Protein AF-A0AAW3JYW1-F1 (afdb_monomer_lite)

Structure (mmCIF, N/CA/C/O backbone):
data_AF-A0AAW3JYW1-F1
#
_entry.id  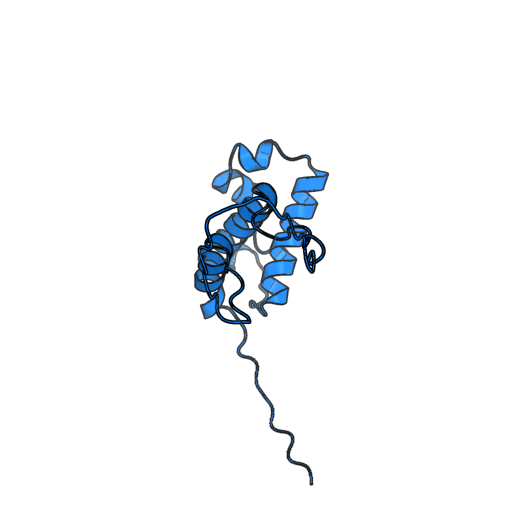 AF-A0AAW3JYW1-F1
#
loop_
_atom_site.group_PDB
_atom_site.id
_atom_site.type_symbol
_atom_site.label_atom_id
_atom_site.label_alt_id
_atom_site.label_comp_id
_atom_site.label_asym_id
_atom_site.label_entity_id
_atom_site.label_seq_id
_atom_site.pdbx_PDB_ins_code
_atom_site.Cartn_x
_atom_site.Cartn_y
_atom_site.Cartn_z
_atom_site.occupancy
_atom_site.B_iso_or_equiv
_atom_site.auth_seq_id
_atom_site.auth_comp_id
_atom_site.auth_asym_id
_atom_site.auth_atom_id
_atom_site.pdbx_PDB_model_num
ATOM 1 N N . MET A 1 1 ? -15.881 3.764 -4.118 1.00 63.44 1 MET A N 1
ATOM 2 C CA . MET A 1 1 ? -15.677 2.458 -3.465 1.00 63.44 1 MET A CA 1
ATOM 3 C C . MET A 1 1 ? -14.193 2.326 -3.183 1.00 63.44 1 MET A C 1
ATOM 5 O O . MET A 1 1 ? -13.416 2.379 -4.128 1.00 63.44 1 MET A O 1
ATOM 9 N N . SER A 1 2 ? -13.817 2.280 -1.907 1.00 77.00 2 SER A N 1
ATOM 10 C CA . SER A 1 2 ? -12.428 2.118 -1.452 1.00 77.00 2 SER A CA 1
ATOM 11 C C . SER A 1 2 ? -12.159 0.644 -1.150 1.00 77.00 2 SER A C 1
ATOM 13 O O . SER A 1 2 ? -13.094 -0.082 -0.840 1.00 77.00 2 SER A O 1
ATOM 15 N N . PHE A 1 3 ? -10.902 0.202 -1.233 1.00 84.31 3 PHE A N 1
ATOM 16 C CA . PHE A 1 3 ? -10.516 -1.178 -0.891 1.00 84.31 3 PHE A CA 1
ATOM 17 C C . PHE A 1 3 ? -10.330 -1.402 0.616 1.00 84.31 3 PHE A C 1
ATOM 19 O O . PHE A 1 3 ? -10.332 -2.540 1.067 1.00 84.31 3 PHE A O 1
ATOM 26 N N . VAL A 1 4 ? -10.154 -0.318 1.373 1.00 89.94 4 VAL A N 1
ATOM 27 C CA . VAL A 1 4 ? -9.939 -0.305 2.823 1.00 89.94 4 VAL A CA 1
ATOM 28 C C . VAL A 1 4 ? -10.698 0.862 3.446 1.00 89.94 4 VAL A C 1
ATOM 30 O O . VAL A 1 4 ? -10.947 1.876 2.780 1.00 89.94 4 VAL A O 1
ATOM 33 N N . THR A 1 5 ? -11.052 0.720 4.718 1.00 90.69 5 THR A N 1
ATOM 34 C CA . THR A 1 5 ? -11.636 1.779 5.551 1.00 90.69 5 THR A CA 1
ATOM 35 C C . THR A 1 5 ? -10.566 2.552 6.322 1.00 90.69 5 THR A C 1
ATOM 37 O O . THR A 1 5 ? -9.460 2.062 6.540 1.00 90.69 5 THR A O 1
ATOM 40 N N . GLU A 1 6 ? -10.892 3.764 6.781 1.00 90.31 6 GLU A N 1
ATOM 41 C CA . GLU A 1 6 ? -9.977 4.563 7.613 1.00 90.31 6 GLU A CA 1
ATOM 42 C C . GLU A 1 6 ? -9.585 3.850 8.908 1.00 90.31 6 GLU A C 1
ATOM 44 O O . GLU A 1 6 ? -8.423 3.904 9.301 1.00 90.31 6 GLU A O 1
ATOM 49 N N . SER A 1 7 ? -10.531 3.142 9.532 1.00 89.94 7 SER A N 1
ATOM 50 C CA . SER A 1 7 ? -10.278 2.406 10.773 1.00 89.94 7 SER A CA 1
ATOM 51 C C . SER A 1 7 ? -9.298 1.249 10.562 1.00 89.94 7 SER A C 1
ATOM 53 O O . SER A 1 7 ? -8.398 1.061 11.375 1.00 89.94 7 SER A O 1
ATOM 55 N N . GLU A 1 8 ? -9.410 0.516 9.449 1.00 90.62 8 GLU A N 1
ATOM 56 C CA . GLU A 1 8 ? -8.457 -0.547 9.103 1.00 90.62 8 GLU A CA 1
ATOM 57 C C . GLU A 1 8 ? -7.053 0.015 8.840 1.00 90.62 8 GLU A C 1
ATOM 59 O O . GLU A 1 8 ? -6.058 -0.559 9.281 1.00 90.62 8 GLU A O 1
ATOM 64 N N . VAL A 1 9 ? -6.960 1.164 8.162 1.00 90.88 9 VAL A N 1
ATOM 65 C CA . VAL A 1 9 ? -5.673 1.833 7.915 1.00 90.88 9 VAL A CA 1
ATOM 66 C C . VAL A 1 9 ? -5.049 2.324 9.221 1.00 90.88 9 VAL A C 1
ATOM 68 O O . VAL A 1 9 ? -3.844 2.175 9.417 1.00 90.88 9 VAL A O 1
ATOM 71 N N . GLU A 1 10 ? -5.852 2.876 10.129 1.00 92.00 10 GLU A N 1
ATOM 72 C CA . GLU A 1 10 ? -5.392 3.312 11.447 1.00 92.00 10 GLU A CA 1
ATOM 73 C C . GLU A 1 10 ? -4.874 2.141 12.287 1.00 92.00 10 GLU A C 1
ATOM 75 O O . GLU A 1 10 ? -3.801 2.245 12.877 1.00 92.00 10 GLU A O 1
ATOM 80 N N . GLN A 1 11 ? -5.573 1.004 12.280 1.00 91.75 11 GLN A N 1
ATOM 81 C CA . GLN A 1 11 ? -5.121 -0.209 12.966 1.00 91.75 11 GLN A CA 1
ATOM 82 C C . GLN A 1 11 ? -3.799 -0.745 12.403 1.00 91.75 11 GLN A C 1
ATOM 84 O O . GLN A 1 11 ? -2.956 -1.213 13.167 1.00 91.75 11 GLN A O 1
ATOM 89 N N . ALA A 1 12 ? -3.603 -0.671 11.083 1.00 90.88 12 ALA A N 1
ATOM 90 C CA . ALA A 1 12 ? -2.407 -1.194 10.428 1.00 90.88 12 ALA A CA 1
ATOM 91 C C . ALA A 1 12 ? -1.186 -0.262 10.536 1.00 90.88 12 ALA A C 1
ATOM 93 O O . ALA A 1 12 ? -0.059 -0.733 10.687 1.00 90.88 12 ALA A O 1
ATOM 94 N N . LEU A 1 13 ? -1.385 1.057 10.426 1.00 89.25 13 LEU A N 1
ATOM 95 C CA . LEU A 1 13 ? -0.298 2.042 10.321 1.00 89.25 13 LEU A CA 1
ATOM 96 C C . LEU A 1 13 ? -0.071 2.868 11.598 1.00 89.25 13 LEU A C 1
ATOM 98 O O . LEU A 1 13 ? 0.985 3.501 11.722 1.00 89.25 13 LEU A O 1
ATOM 102 N N . GLY A 1 14 ? -1.030 2.879 12.528 1.00 90.75 14 GLY A N 1
ATOM 103 C CA . GLY A 1 14 ? -0.940 3.565 13.818 1.00 90.75 14 GLY A CA 1
ATOM 104 C C . GLY A 1 14 ? -0.516 5.029 13.687 1.00 90.75 14 GLY A C 1
ATOM 105 O O . GLY A 1 14 ? -1.105 5.800 12.925 1.00 90.75 14 GLY A O 1
ATOM 106 N N . ASP A 1 15 ? 0.561 5.395 14.386 1.00 88.25 15 ASP A N 1
ATOM 107 C CA . ASP A 1 15 ? 1.094 6.764 14.449 1.00 88.25 15 ASP A CA 1
ATOM 108 C C . ASP A 1 15 ? 1.443 7.365 13.079 1.00 88.25 15 ASP A C 1
ATOM 110 O O . ASP A 1 15 ? 1.335 8.576 12.864 1.00 88.25 15 ASP A O 1
ATOM 114 N N . THR A 1 16 ? 1.821 6.515 12.120 1.00 86.25 16 THR A N 1
ATOM 115 C CA . THR A 1 16 ? 2.142 6.937 10.748 1.00 86.25 16 THR A CA 1
ATOM 116 C C . THR A 1 16 ? 0.911 7.517 10.046 1.00 86.25 16 THR A C 1
ATOM 118 O O . THR A 1 16 ? 1.028 8.444 9.244 1.00 86.25 16 THR A O 1
ATOM 121 N N . TRP A 1 17 ? -0.275 6.995 10.370 1.00 88.31 17 TRP A N 1
ATOM 122 C CA . TRP A 1 17 ? -1.556 7.453 9.843 1.00 88.31 17 TRP A CA 1
ATOM 123 C C . TRP A 1 17 ? -2.140 8.613 10.649 1.00 88.31 17 TRP A C 1
ATOM 125 O O . TRP A 1 17 ? -2.609 9.592 10.066 1.00 88.31 17 TRP A O 1
ATOM 135 N N . THR A 1 18 ? -2.099 8.544 11.981 1.00 88.38 18 THR A N 1
ATOM 136 C CA . THR A 1 18 ? -2.691 9.580 12.846 1.00 88.38 18 THR A CA 1
ATOM 137 C C . THR A 1 18 ? -1.970 10.923 12.732 1.00 88.38 18 THR A C 1
ATOM 139 O O . THR A 1 18 ? -2.612 11.959 12.882 1.00 88.38 18 THR A O 1
ATOM 142 N N . SER A 1 19 ? -0.682 10.915 12.370 1.00 89.44 19 SER A N 1
ATOM 143 C CA 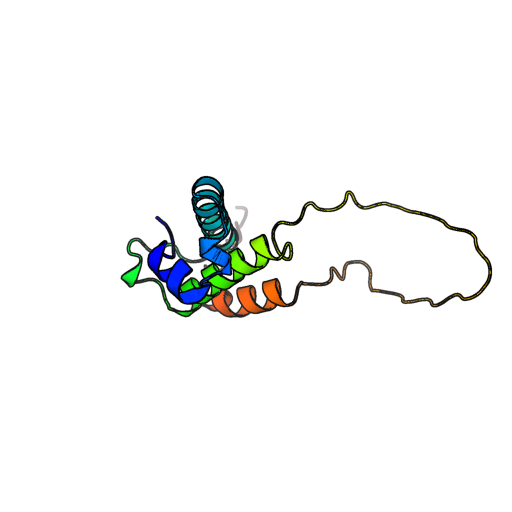. SER A 1 19 ? 0.119 12.122 12.127 1.00 89.44 19 SER A CA 1
ATOM 144 C C . SER A 1 19 ? -0.246 12.882 10.839 1.00 89.44 19 SER A C 1
ATOM 146 O O . SER A 1 19 ? 0.245 13.990 10.632 1.00 89.44 19 SER A O 1
ATOM 148 N N . GLN A 1 20 ? -1.069 12.308 9.952 1.00 88.50 20 GLN A N 1
ATOM 149 C CA . GLN A 1 20 ? -1.501 12.952 8.703 1.00 88.50 20 GLN A CA 1
ATOM 150 C C . GLN A 1 20 ? -2.735 13.841 8.923 1.00 88.50 20 GLN A C 1
ATOM 152 O O . GLN A 1 20 ? -3.607 13.519 9.733 1.00 88.50 20 GLN A O 1
ATOM 157 N N . SER A 1 21 ? -2.856 14.933 8.158 1.00 89.19 21 SER A N 1
ATOM 158 C CA . SER A 1 21 ? -4.066 15.769 8.177 1.00 89.19 21 SER A CA 1
ATOM 159 C C . SER A 1 21 ? -5.266 15.032 7.560 1.00 89.19 21 SER A C 1
ATOM 161 O O . SER A 1 21 ? -5.087 14.139 6.734 1.00 89.19 21 SER A O 1
ATOM 163 N N . GLU A 1 22 ? -6.504 15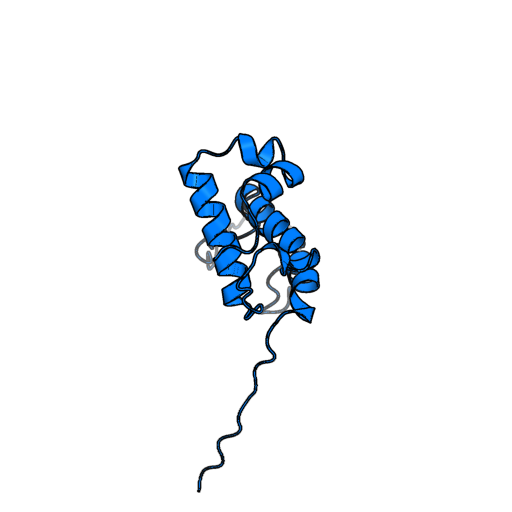.402 7.908 1.00 87.12 22 GLU A N 1
ATOM 164 C CA . GLU A 1 22 ? -7.712 14.778 7.326 1.00 87.12 22 GLU A CA 1
ATOM 165 C C . GLU A 1 22 ? -7.746 14.870 5.790 1.00 87.12 22 GLU A C 1
ATOM 167 O O . GLU A 1 22 ? -8.120 13.915 5.106 1.00 87.12 22 GLU A O 1
ATOM 172 N N . SER A 1 23 ? -7.283 15.994 5.233 1.00 85.69 23 SER A N 1
ATOM 173 C CA . SER A 1 23 ? -7.164 16.173 3.782 1.00 85.69 23 SER A CA 1
ATOM 174 C C . SER A 1 23 ? -6.152 15.196 3.173 1.00 85.69 23 SER A C 1
ATOM 176 O O . SER A 1 23 ? -6.420 14.596 2.127 1.00 85.69 23 SER A O 1
ATOM 178 N N . ASP A 1 24 ? -5.005 15.003 3.828 1.00 88.50 24 ASP A N 1
ATOM 179 C CA . ASP A 1 24 ? -3.972 14.075 3.358 1.00 88.50 24 ASP A CA 1
ATOM 180 C C . ASP A 1 24 ? -4.446 12.627 3.460 1.00 88.50 24 ASP A C 1
ATOM 182 O O . ASP A 1 24 ? -4.244 11.854 2.525 1.00 88.50 24 ASP A O 1
ATOM 186 N N . LYS A 1 25 ? -5.151 12.265 4.538 1.00 89.69 25 LYS A N 1
ATOM 187 C CA . LYS A 1 25 ? -5.760 10.938 4.721 1.00 89.69 25 LYS A CA 1
ATOM 188 C C . LYS A 1 25 ? -6.697 10.586 3.566 1.00 89.69 25 LYS A C 1
ATOM 190 O O . LYS A 1 25 ? -6.521 9.551 2.917 1.00 89.69 25 LYS A O 1
ATOM 195 N N . ALA A 1 26 ? -7.629 11.480 3.232 1.00 89.81 26 ALA A N 1
ATOM 196 C CA . ALA A 1 26 ? -8.531 11.290 2.097 1.00 89.81 26 ALA A CA 1
ATOM 197 C C . ALA A 1 26 ? -7.762 11.159 0.767 1.00 89.81 26 ALA A C 1
ATOM 199 O O . ALA A 1 26 ? -8.094 10.329 -0.089 1.00 89.81 26 ALA A O 1
ATOM 200 N N . GLN A 1 27 ? -6.695 11.945 0.590 1.00 89.88 27 GLN A N 1
ATOM 201 C CA . GLN A 1 27 ? -5.859 11.877 -0.605 1.00 89.88 27 GLN A CA 1
ATOM 202 C C . GLN A 1 27 ? -5.056 10.568 -0.689 1.00 89.88 27 GLN A C 1
ATOM 204 O O . GLN A 1 27 ? -4.939 9.999 -1.777 1.00 89.88 27 GLN A O 1
ATOM 209 N N . LEU A 1 28 ? -4.525 10.070 0.428 1.00 91.19 28 LEU A N 1
ATOM 210 C CA . LEU A 1 28 ? -3.768 8.820 0.523 1.00 91.19 28 LEU A CA 1
ATOM 211 C C . LEU A 1 28 ? -4.639 7.613 0.171 1.00 91.19 28 LEU A C 1
ATOM 213 O O . LEU A 1 28 ? -4.233 6.795 -0.657 1.00 91.19 28 LEU A O 1
ATOM 217 N N . LEU A 1 29 ? -5.863 7.550 0.702 1.00 91.69 29 LEU A N 1
ATOM 218 C CA . LEU A 1 29 ? -6.843 6.520 0.339 1.00 91.69 29 LEU A CA 1
ATOM 219 C C . LEU A 1 29 ? -7.139 6.538 -1.161 1.00 91.69 29 LEU A C 1
ATOM 221 O O . LEU A 1 29 ? -7.091 5.502 -1.827 1.00 91.69 29 LEU A O 1
ATOM 225 N N . LYS A 1 30 ? -7.374 7.729 -1.722 1.00 90.25 30 LYS A N 1
ATOM 226 C CA . LYS A 1 30 ? -7.637 7.889 -3.156 1.00 90.25 30 LYS A CA 1
ATOM 227 C C . LYS A 1 30 ? -6.440 7.468 -4.010 1.00 90.25 30 LYS A C 1
ATOM 229 O O . LYS A 1 30 ? -6.627 6.808 -5.033 1.00 90.25 30 LYS A O 1
ATOM 234 N N . LYS A 1 31 ? -5.215 7.830 -3.614 1.00 90.19 31 LYS A N 1
ATOM 235 C CA . LYS A 1 31 ? -3.981 7.416 -4.304 1.00 90.19 31 LYS A CA 1
ATOM 236 C C . LYS A 1 31 ? -3.811 5.898 -4.259 1.00 90.19 31 LYS A C 1
ATOM 238 O O . LYS A 1 31 ? -3.539 5.303 -5.298 1.00 90.19 31 LYS A O 1
ATOM 243 N N . SER A 1 32 ? -4.040 5.283 -3.100 1.00 92.12 32 SER A N 1
ATOM 244 C CA . SER A 1 32 ? -3.982 3.830 -2.921 1.00 92.12 32 SER A CA 1
ATOM 245 C C . SER A 1 32 ? -4.983 3.100 -3.819 1.00 92.12 32 SER A C 1
ATOM 247 O O . SER A 1 32 ? -4.603 2.255 -4.630 1.00 92.12 32 SER A O 1
ATOM 249 N N . GLN A 1 33 ? -6.246 3.535 -3.811 1.00 90.75 33 GLN A N 1
ATOM 250 C CA . GLN A 1 33 ? -7.271 3.005 -4.709 1.00 90.75 33 GLN A CA 1
ATOM 251 C C . GLN A 1 33 ? -6.875 3.167 -6.185 1.00 90.75 33 GLN A C 1
ATOM 253 O O . GLN A 1 33 ? -6.961 2.222 -6.969 1.00 90.75 33 GLN A O 1
ATOM 258 N N . THR A 1 34 ? -6.414 4.359 -6.572 1.00 89.81 34 THR A N 1
ATOM 259 C CA . THR A 1 34 ? -6.005 4.650 -7.954 1.00 89.81 34 THR A CA 1
ATOM 260 C C . THR A 1 34 ? -4.855 3.743 -8.396 1.00 89.81 34 THR A C 1
ATOM 262 O O . THR A 1 34 ? -4.848 3.274 -9.533 1.00 89.81 34 THR A O 1
ATOM 265 N N . TYR A 1 35 ? -3.908 3.450 -7.503 1.00 90.75 35 TYR A N 1
ATOM 266 C CA . TYR A 1 35 ? -2.770 2.574 -7.772 1.00 90.75 35 TYR A CA 1
ATOM 267 C C . TYR A 1 35 ? -3.191 1.135 -8.092 1.00 90.75 35 TYR A C 1
ATOM 269 O O . TYR A 1 35 ? -2.643 0.530 -9.020 1.00 90.75 35 TYR A O 1
ATOM 277 N N . LEU A 1 36 ? -4.158 0.597 -7.343 1.00 90.38 36 LEU A N 1
ATOM 278 C CA . LEU A 1 36 ? -4.698 -0.749 -7.550 1.00 90.38 36 LEU A CA 1
ATOM 279 C C . LEU A 1 36 ? -5.508 -0.832 -8.848 1.00 90.38 36 LEU A C 1
ATOM 281 O O . LEU A 1 36 ? -5.274 -1.715 -9.676 1.00 90.38 36 LEU A O 1
ATOM 285 N N . ILE A 1 37 ? -6.399 0.135 -9.084 1.00 88.81 37 ILE A N 1
ATOM 286 C CA . ILE A 1 37 ? -7.204 0.194 -10.312 1.00 88.81 37 ILE A CA 1
ATOM 287 C C . ILE A 1 37 ? -6.316 0.338 -11.554 1.00 88.81 37 ILE A C 1
ATOM 289 O O . ILE A 1 37 ? -6.532 -0.359 -12.544 1.00 88.81 37 ILE A O 1
ATOM 293 N N . ALA A 1 38 ? -5.265 1.163 -11.495 1.00 87.62 38 ALA A N 1
ATOM 294 C CA . ALA A 1 38 ? -4.307 1.317 -12.593 1.00 87.62 38 ALA A CA 1
ATOM 295 C C . ALA A 1 38 ? -3.580 0.008 -12.958 1.00 87.62 38 ALA A C 1
ATOM 297 O O . ALA A 1 38 ? -3.105 -0.141 -14.082 1.00 87.62 38 ALA A O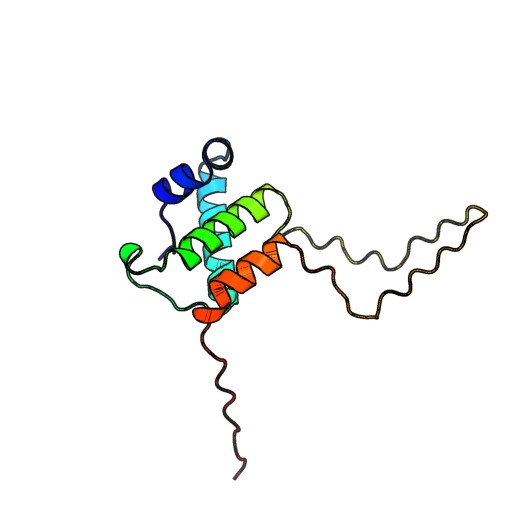 1
ATOM 298 N N . ARG A 1 39 ? -3.511 -0.956 -12.030 1.00 87.62 39 ARG A N 1
ATOM 299 C CA . ARG A 1 39 ? -2.928 -2.292 -12.245 1.00 87.62 39 ARG A CA 1
ATOM 300 C C . ARG A 1 39 ? -3.966 -3.348 -12.612 1.00 87.62 39 ARG A C 1
ATOM 302 O O . ARG A 1 39 ? -3.665 -4.537 -12.594 1.00 87.62 39 ARG A O 1
ATOM 309 N N . ASN A 1 40 ? -5.171 -2.924 -12.993 1.00 87.25 40 ASN A N 1
ATOM 310 C CA . ASN A 1 40 ? -6.290 -3.797 -13.342 1.00 87.25 40 ASN A CA 1
ATOM 311 C C . ASN A 1 40 ? -6.684 -4.760 -12.213 1.00 87.25 40 ASN A C 1
ATOM 313 O O . ASN A 1 40 ? -7.163 -5.863 -12.491 1.00 87.25 40 ASN A O 1
ATOM 317 N N . VAL A 1 41 ? -6.476 -4.375 -10.950 1.00 87.94 41 VAL A N 1
ATOM 318 C CA . VAL A 1 41 ? -6.991 -5.140 -9.810 1.00 87.94 41 VAL A CA 1
ATOM 319 C C . VAL A 1 41 ? -8.512 -5.198 -9.906 1.00 87.94 41 VAL A C 1
ATOM 321 O O . VAL A 1 41 ? -9.160 -4.214 -10.270 1.00 87.94 41 VAL A O 1
ATOM 324 N N . LYS A 1 42 ? -9.076 -6.375 -9.627 1.00 85.25 42 LYS A N 1
ATOM 325 C CA . LYS A 1 42 ? -10.522 -6.565 -9.584 1.00 85.25 42 LYS A CA 1
ATOM 326 C C . LYS A 1 42 ? -11.152 -5.595 -8.580 1.00 85.25 42 LYS A C 1
ATOM 328 O O . LYS A 1 42 ? -10.701 -5.453 -7.453 1.00 85.25 42 LYS A O 1
ATOM 333 N N . ASP A 1 43 ? -12.206 -4.954 -9.031 1.00 82.44 43 ASP A N 1
ATOM 334 C CA . ASP A 1 43 ? -13.111 -4.098 -8.295 1.00 82.44 43 ASP A CA 1
ATOM 335 C C . ASP A 1 43 ? -14.041 -4.944 -7.406 1.00 82.44 43 ASP A C 1
ATOM 337 O O . ASP A 1 43 ? -14.525 -6.004 -7.816 1.00 82.44 43 ASP A O 1
ATOM 341 N N . TYR A 1 44 ? -14.257 -4.475 -6.177 1.00 83.88 44 TYR A N 1
ATOM 342 C CA . TYR A 1 44 ? -15.137 -5.091 -5.184 1.00 83.88 44 TYR A CA 1
ATOM 343 C C . TYR A 1 44 ? -16.218 -4.083 -4.804 1.00 83.88 44 TYR A C 1
ATOM 345 O O . TYR A 1 44 ? -15.923 -2.907 -4.577 1.00 83.88 44 TYR A O 1
ATOM 353 N N . GLU A 1 45 ? -17.469 -4.538 -4.773 1.00 80.25 45 GLU A N 1
ATOM 354 C CA . GLU A 1 45 ? -18.608 -3.694 -4.401 1.00 80.25 45 GLU A CA 1
ATOM 355 C C . GLU A 1 45 ? -18.653 -3.455 -2.890 1.00 80.25 45 GLU A C 1
ATOM 357 O O . GLU A 1 45 ? -19.002 -2.357 -2.455 1.00 80.25 45 GLU A O 1
ATOM 362 N N . ASN A 1 46 ? -18.245 -4.459 -2.107 1.00 82.56 46 ASN A N 1
ATOM 363 C CA . ASN A 1 46 ? -18.178 -4.397 -0.656 1.00 82.56 46 ASN A CA 1
ATOM 364 C C . ASN A 1 46 ? -16.733 -4.554 -0.153 1.00 82.56 46 ASN A C 1
ATOM 366 O O . ASN A 1 46 ? -15.951 -5.328 -0.705 1.00 82.56 46 ASN A O 1
ATOM 370 N N . VAL A 1 47 ? -16.386 -3.816 0.903 1.00 81.38 47 VAL A N 1
ATOM 371 C CA . VAL A 1 47 ? -15.048 -3.829 1.520 1.00 81.38 47 VAL A CA 1
ATOM 372 C C . VAL A 1 47 ? -14.793 -5.142 2.263 1.00 81.38 47 VAL A C 1
ATOM 374 O O . VAL A 1 47 ? -13.657 -5.611 2.326 1.00 81.38 47 VAL A O 1
ATOM 377 N N . ASP A 1 48 ? -15.851 -5.775 2.771 1.00 83.75 48 ASP A N 1
ATOM 378 C CA . ASP A 1 48 ? -15.768 -7.075 3.445 1.00 83.75 48 ASP A CA 1
ATOM 379 C C . ASP A 1 48 ? -15.375 -8.214 2.492 1.00 83.75 48 ASP A C 1
ATOM 381 O O . ASP A 1 48 ? -14.753 -9.187 2.913 1.00 83.75 48 ASP A O 1
ATOM 385 N N . ASP A 1 49 ? -15.675 -8.071 1.197 1.00 87.00 49 ASP A N 1
ATOM 386 C CA . ASP A 1 49 ? -15.327 -9.058 0.170 1.00 87.00 49 ASP A CA 1
ATOM 387 C C . ASP A 1 49 ? -13.883 -8.905 -0.334 1.00 87.00 49 ASP A C 1
ATOM 389 O O . ASP A 1 49 ? -13.408 -9.734 -1.117 1.00 87.00 49 ASP A O 1
ATOM 393 N N . VAL A 1 50 ? -13.187 -7.833 0.068 1.00 89.12 50 VAL A N 1
ATOM 394 C CA . VAL A 1 50 ? -11.808 -7.562 -0.347 1.00 89.12 50 VAL A CA 1
ATOM 395 C C . VAL A 1 50 ? -10.869 -8.535 0.380 1.00 89.12 50 VAL A C 1
ATOM 397 O O . VAL A 1 50 ? -10.800 -8.511 1.610 1.00 89.12 50 VAL A O 1
ATOM 400 N N . PRO A 1 51 ? -10.100 -9.365 -0.352 1.00 91.31 51 PRO A N 1
ATOM 401 C CA . PRO A 1 51 ? -9.100 -10.250 0.234 1.00 91.31 51 PRO A CA 1
ATOM 402 C C . PRO A 1 51 ? -8.075 -9.488 1.072 1.00 91.31 51 PRO A C 1
ATOM 404 O O . PRO A 1 51 ? -7.677 -8.378 0.708 1.00 91.31 51 PRO A O 1
ATOM 407 N N . GLN A 1 52 ? -7.591 -10.125 2.141 1.00 91.06 52 GLN A N 1
ATOM 408 C CA . GLN A 1 52 ? -6.608 -9.529 3.048 1.00 91.06 52 GLN A CA 1
ATOM 409 C C . GLN A 1 52 ? -5.369 -9.017 2.298 1.00 91.06 52 GLN A C 1
ATOM 411 O O . GLN A 1 52 ? -4.961 -7.886 2.523 1.00 91.06 52 GLN A O 1
ATOM 416 N N . ASP A 1 53 ? -4.863 -9.765 1.314 1.00 91.19 53 ASP A N 1
ATOM 417 C CA . ASP A 1 53 ? -3.713 -9.363 0.493 1.00 91.19 53 ASP A CA 1
ATOM 418 C C . ASP A 1 53 ? -3.896 -7.995 -0.194 1.00 91.19 53 ASP A C 1
ATOM 420 O O . ASP A 1 53 ? -2.939 -7.239 -0.354 1.00 91.19 53 ASP A O 1
ATOM 424 N N . LEU A 1 54 ? -5.121 -7.650 -0.618 1.00 91.50 54 LEU A N 1
ATOM 425 C CA . LEU A 1 54 ? -5.416 -6.353 -1.241 1.00 91.50 54 LEU A CA 1
ATOM 426 C C . LEU A 1 54 ? -5.541 -5.230 -0.209 1.00 91.50 54 LEU A C 1
ATOM 428 O O . LEU A 1 54 ? -5.230 -4.074 -0.521 1.00 91.50 54 LEU A O 1
ATOM 432 N N . LYS A 1 55 ? -5.971 -5.558 1.013 1.00 93.12 55 LYS A N 1
ATOM 433 C CA . LYS A 1 55 ? -5.949 -4.626 2.144 1.00 93.12 55 LYS A CA 1
ATOM 434 C C . LYS A 1 55 ? -4.506 -4.337 2.551 1.00 93.12 55 LYS A C 1
ATOM 436 O O . LYS A 1 55 ? -4.114 -3.174 2.597 1.00 93.12 55 LYS A O 1
ATOM 441 N N . ASP A 1 56 ? -3.687 -5.376 2.677 1.00 93.00 56 ASP A N 1
ATOM 442 C CA . ASP A 1 56 ? -2.258 -5.275 2.979 1.00 93.00 56 ASP A CA 1
ATOM 443 C C . ASP A 1 56 ? -1.516 -4.487 1.891 1.00 93.00 56 ASP A C 1
ATOM 445 O O . ASP A 1 56 ? -0.765 -3.556 2.190 1.00 93.00 56 ASP A O 1
ATOM 449 N N . ALA A 1 57 ? -1.809 -4.760 0.614 1.00 93.25 57 ALA A N 1
ATOM 450 C CA . ALA A 1 57 ? -1.291 -3.969 -0.498 1.00 93.25 57 ALA A CA 1
ATOM 451 C C . ALA A 1 57 ? -1.694 -2.491 -0.376 1.00 93.25 57 ALA A C 1
ATOM 453 O O . ALA A 1 57 ? -0.874 -1.605 -0.614 1.00 93.25 57 ALA A O 1
ATOM 454 N N . SER A 1 58 ? -2.939 -2.209 0.020 1.00 92.88 58 SER A N 1
ATOM 455 C CA . SER A 1 58 ? -3.419 -0.838 0.225 1.00 92.88 58 SER A CA 1
ATOM 456 C C . SER A 1 58 ? -2.648 -0.117 1.333 1.00 92.88 58 SER A C 1
ATOM 458 O O . SER A 1 58 ? -2.311 1.058 1.155 1.00 92.88 58 SER A O 1
ATOM 460 N N . PHE A 1 59 ? -2.336 -0.804 2.437 1.00 93.75 59 PHE A N 1
ATOM 461 C CA . PHE A 1 59 ? -1.538 -0.259 3.540 1.00 93.75 59 PHE A CA 1
ATOM 462 C C . PHE A 1 59 ? -0.099 0.027 3.109 1.00 93.75 59 PHE A C 1
ATOM 464 O O . PHE A 1 59 ? 0.412 1.117 3.367 1.00 93.75 59 PHE A O 1
ATOM 471 N N . GLU A 1 60 ? 0.528 -0.898 2.383 1.00 92.38 60 GLU A N 1
ATOM 472 C CA . GLU A 1 60 ? 1.888 -0.726 1.863 1.00 92.38 60 GLU A CA 1
ATOM 473 C C . GLU A 1 60 ? 1.982 0.397 0.828 1.00 92.38 60 GLU A C 1
ATOM 475 O O . GLU A 1 60 ? 2.963 1.141 0.807 1.00 92.38 60 GLU A O 1
ATOM 480 N N . ILE A 1 61 ? 0.947 0.600 0.005 1.00 91.69 61 ILE A N 1
ATOM 481 C CA . ILE A 1 61 ? 0.891 1.750 -0.906 1.00 91.69 61 ILE A CA 1
ATOM 482 C C . ILE A 1 61 ? 0.832 3.056 -0.110 1.00 91.69 61 ILE A C 1
ATOM 484 O O . ILE A 1 61 ? 1.593 3.976 -0.406 1.00 91.69 61 ILE A O 1
ATOM 488 N N . ILE A 1 62 ? -0.043 3.151 0.897 1.00 92.12 62 ILE A N 1
ATOM 489 C CA . ILE A 1 62 ? -0.182 4.358 1.730 1.00 92.12 62 ILE A CA 1
ATOM 490 C C . ILE A 1 62 ? 1.134 4.657 2.447 1.00 92.12 62 ILE A C 1
ATOM 492 O O . ILE A 1 62 ? 1.663 5.763 2.328 1.00 92.12 62 ILE A O 1
ATOM 496 N N . LYS A 1 63 ? 1.703 3.656 3.121 1.00 91.62 63 LYS A N 1
ATOM 497 C CA . LYS A 1 63 ? 3.001 3.751 3.791 1.00 91.62 63 LYS A CA 1
ATOM 498 C C . LYS A 1 63 ? 4.102 4.151 2.818 1.00 91.62 63 LYS A C 1
ATOM 500 O O . LYS A 1 63 ? 4.875 5.058 3.096 1.00 91.62 63 LYS A O 1
ATOM 505 N N . GLY A 1 64 ? 4.132 3.537 1.640 1.00 89.31 64 GLY A N 1
ATOM 506 C CA . GLY A 1 64 ? 5.081 3.859 0.587 1.00 89.31 64 GLY A CA 1
ATOM 507 C C . GLY A 1 64 ? 4.941 5.285 0.051 1.00 89.31 64 GLY A C 1
ATOM 508 O O . GLY A 1 64 ? 5.945 5.888 -0.319 1.00 89.31 64 GLY A O 1
ATOM 509 N N . ILE A 1 65 ? 3.735 5.856 0.020 1.00 89.12 65 ILE A N 1
ATOM 510 C CA . ILE A 1 65 ? 3.525 7.264 -0.348 1.00 89.12 65 ILE A CA 1
ATOM 511 C C . ILE A 1 65 ? 4.048 8.191 0.754 1.00 89.12 65 ILE A C 1
ATOM 513 O O . ILE A 1 65 ? 4.750 9.153 0.443 1.00 89.12 65 ILE A O 1
ATOM 517 N N . ILE A 1 66 ? 3.749 7.894 2.023 1.00 88.75 66 ILE A N 1
ATOM 518 C CA . ILE A 1 66 ? 4.215 8.676 3.183 1.00 88.75 66 ILE A CA 1
ATOM 519 C C . ILE A 1 66 ? 5.749 8.665 3.257 1.00 88.75 66 ILE A C 1
ATOM 521 O O . ILE A 1 66 ? 6.376 9.717 3.373 1.00 88.75 66 ILE A O 1
ATOM 525 N N . ASP A 1 67 ? 6.358 7.492 3.068 1.00 87.50 67 ASP A N 1
ATOM 526 C CA . ASP A 1 67 ? 7.811 7.287 3.020 1.00 87.50 67 ASP A CA 1
ATOM 527 C C . ASP A 1 67 ? 8.481 7.903 1.776 1.00 87.50 67 ASP A C 1
ATOM 529 O O . ASP A 1 67 ? 9.699 7.795 1.622 1.00 87.50 67 ASP A O 1
ATOM 533 N N . LYS A 1 68 ? 7.712 8.498 0.850 1.00 84.88 68 LYS A N 1
ATOM 534 C CA . LYS A 1 68 ? 8.198 8.986 -0.455 1.00 84.88 68 LYS A CA 1
ATOM 535 C C . LYS A 1 68 ? 8.962 7.904 -1.226 1.00 84.88 68 LYS A C 1
ATOM 537 O O . LYS A 1 68 ? 9.993 8.146 -1.844 1.00 84.88 68 LYS A O 1
ATOM 542 N N . LYS A 1 69 ? 8.450 6.679 -1.170 1.00 83.69 69 LYS A N 1
ATOM 543 C CA . LYS A 1 69 ? 8.915 5.497 -1.909 1.00 83.69 69 LYS A CA 1
ATOM 544 C C . LYS A 1 69 ? 8.031 5.205 -3.126 1.00 83.69 69 LYS A C 1
ATOM 546 O O . LYS A 1 69 ? 8.499 4.605 -4.092 1.00 83.69 69 LYS A O 1
ATOM 551 N N . LEU A 1 70 ? 6.776 5.652 -3.097 1.00 82.00 70 LEU A N 1
ATOM 552 C CA . LEU A 1 70 ? 5.793 5.557 -4.175 1.00 82.00 70 LEU A CA 1
ATOM 553 C C . LEU A 1 70 ? 5.233 6.933 -4.526 1.00 82.00 70 LEU A C 1
ATOM 555 O O . LEU A 1 70 ? 5.134 7.802 -3.666 1.00 82.00 70 LEU A O 1
ATOM 559 N N . TYR A 1 71 ? 4.839 7.113 -5.793 1.00 75.50 71 TYR A N 1
ATOM 560 C CA . TYR A 1 71 ? 4.341 8.395 -6.313 1.00 75.50 71 TYR A CA 1
ATOM 561 C C . TYR A 1 71 ? 5.269 9.582 -6.009 1.00 75.50 71 TYR A C 1
ATOM 563 O O . TYR A 1 71 ? 4.805 10.691 -5.753 1.00 75.50 71 TYR A O 1
ATOM 571 N N . ILE A 1 72 ? 6.580 9.341 -6.039 1.00 71.38 72 ILE A N 1
ATOM 572 C CA . ILE A 1 72 ? 7.563 10.418 -6.002 1.00 71.38 72 ILE A CA 1
ATOM 573 C C . ILE A 1 72 ? 7.482 11.230 -7.287 1.00 71.38 72 ILE A C 1
ATOM 575 O O . ILE A 1 72 ? 7.239 10.674 -8.367 1.00 71.38 72 ILE A O 1
ATOM 579 N N . ASP A 1 73 ? 7.725 12.532 -7.170 1.00 51.84 73 ASP A N 1
ATOM 580 C CA . ASP A 1 73 ? 8.043 13.344 -8.330 1.00 51.84 73 ASP A CA 1
ATOM 581 C C . ASP A 1 73 ? 9.206 12.665 -9.052 1.00 51.84 73 ASP A C 1
ATOM 583 O O . ASP A 1 73 ? 10.250 12.370 -8.462 1.00 51.84 73 ASP A O 1
ATOM 587 N N . LYS A 1 74 ? 9.003 12.333 -10.330 1.00 46.75 74 LYS A N 1
ATOM 588 C CA . LYS A 1 74 ? 10.128 11.962 -11.177 1.00 46.75 74 LYS A CA 1
ATOM 589 C C . LYS A 1 74 ? 10.993 13.206 -11.249 1.00 46.75 74 LYS A C 1
ATOM 591 O O . LYS A 1 74 ? 10.616 14.151 -11.940 1.00 46.75 74 LYS A O 1
ATOM 596 N N . ASP A 1 75 ? 12.114 13.193 -10.534 1.00 42.06 75 ASP A N 1
ATOM 597 C CA . ASP A 1 75 ? 13.182 14.153 -10.762 1.00 42.06 75 ASP A CA 1
ATOM 598 C C . ASP A 1 75 ? 13.432 14.139 -12.269 1.00 42.06 75 ASP A C 1
ATOM 600 O O . ASP A 1 75 ? 13.667 13.081 -12.868 1.00 42.06 75 ASP A O 1
ATOM 604 N N . GLN A 1 76 ? 13.181 15.285 -12.892 1.00 38.75 76 GLN A N 1
ATOM 605 C CA . GLN A 1 76 ? 13.271 15.484 -14.323 1.00 38.75 76 GLN A CA 1
ATOM 606 C C . GLN A 1 76 ? 14.626 14.936 -14.754 1.00 38.75 76 GLN A C 1
ATOM 608 O O . GLN A 1 76 ? 15.643 15.482 -14.345 1.00 38.75 76 GLN A O 1
ATOM 613 N N . GLU A 1 77 ? 14.611 13.824 -15.494 1.00 39.00 77 GLU A N 1
ATOM 614 C CA . GLU A 1 77 ? 15.772 13.017 -15.869 1.00 39.00 77 GLU A CA 1
ATOM 615 C C . GLU A 1 77 ? 16.949 13.938 -16.231 1.00 39.00 77 GLU A C 1
ATOM 617 O O . GLU A 1 77 ? 17.009 14.508 -17.325 1.00 39.00 77 GLU A O 1
ATOM 622 N N . LEU A 1 78 ? 17.833 14.190 -15.258 1.00 39.09 78 LEU A N 1
ATOM 623 C CA . LEU A 1 78 ? 18.932 15.137 -15.388 1.00 39.09 78 LEU A CA 1
ATOM 624 C C . LEU A 1 78 ? 19.935 14.485 -16.334 1.00 39.09 78 LEU A C 1
ATOM 626 O O . LEU A 1 78 ? 20.799 13.713 -15.932 1.00 39.09 78 LEU A O 1
ATOM 630 N N . LYS A 1 79 ? 19.772 14.786 -17.624 1.00 43.19 79 LYS A N 1
ATOM 631 C CA . LYS A 1 79 ? 20.438 14.137 -18.761 1.00 43.19 79 LYS A CA 1
ATOM 632 C C . LYS A 1 79 ? 21.972 14.219 -18.753 1.00 43.19 79 LYS A C 1
ATOM 634 O O . LYS A 1 79 ? 22.594 13.614 -19.616 1.00 43.19 79 LYS A O 1
ATOM 639 N N . SER A 1 80 ? 22.589 14.971 -17.837 1.00 39.06 80 SER A N 1
ATOM 640 C CA . SER A 1 80 ? 24.023 14.918 -17.511 1.0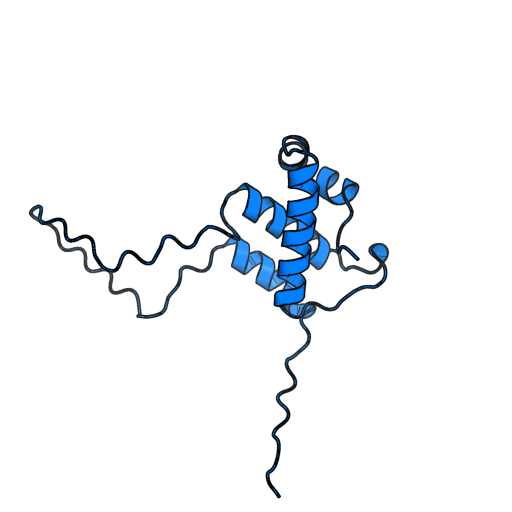0 39.06 80 SER A CA 1
ATOM 641 C C . SER A 1 80 ? 24.379 16.015 -16.502 1.00 39.06 80 SER A C 1
ATOM 643 O O . SER A 1 80 ? 24.161 17.196 -16.773 1.00 39.06 80 SER A O 1
ATOM 645 N N . LYS A 1 81 ? 25.060 15.658 -15.407 1.00 39.22 81 LYS A N 1
ATOM 646 C CA . LYS A 1 81 ? 25.949 16.581 -14.685 1.00 39.22 81 LYS A CA 1
ATOM 647 C C . LYS A 1 81 ? 27.371 16.028 -14.783 1.00 39.22 81 LYS A C 1
ATOM 649 O O . LYS A 1 81 ? 27.753 15.142 -14.029 1.00 39.22 81 LYS A O 1
ATOM 654 N N . ARG A 1 82 ? 28.157 16.537 -15.739 1.00 37.66 82 ARG A N 1
ATOM 655 C CA . ARG A 1 82 ? 29.612 16.329 -15.758 1.00 37.66 82 ARG A CA 1
ATOM 656 C C . ARG A 1 82 ? 30.214 17.149 -14.622 1.00 37.66 82 ARG A C 1
ATOM 658 O O . ARG A 1 82 ? 30.179 18.375 -14.673 1.00 37.66 82 ARG A O 1
ATOM 665 N N . VAL A 1 83 ? 30.793 16.476 -13.636 1.00 38.44 83 VAL A N 1
ATOM 666 C CA . VAL A 1 83 ? 31.765 17.072 -12.717 1.00 38.44 83 VAL A CA 1
ATOM 667 C C . VAL A 1 83 ? 33.118 16.486 -13.100 1.00 38.44 83 VAL A C 1
ATOM 669 O O . VAL A 1 83 ? 33.343 15.293 -12.933 1.00 38.44 83 VAL A O 1
ATOM 672 N N . LYS A 1 84 ? 33.997 17.308 -13.685 1.00 35.41 84 LYS A N 1
ATOM 673 C CA . LYS A 1 84 ? 35.418 16.969 -13.798 1.00 35.41 84 LYS A CA 1
ATOM 674 C C . LYS A 1 84 ? 36.053 17.245 -12.438 1.00 35.41 84 LYS A C 1
ATOM 676 O O . LYS A 1 84 ? 36.231 18.406 -12.084 1.00 35.41 84 LYS A O 1
ATOM 681 N N . ALA A 1 85 ? 36.365 16.187 -11.705 1.00 36.72 85 ALA A N 1
ATOM 682 C CA . ALA A 1 85 ? 37.354 16.198 -10.641 1.00 36.72 85 ALA A CA 1
ATOM 683 C C . ALA A 1 85 ? 38.070 14.842 -10.679 1.00 36.72 85 ALA A C 1
ATOM 685 O O . ALA A 1 85 ? 37.420 13.807 -10.805 1.00 36.72 85 ALA A O 1
ATOM 686 N N . ASP A 1 86 ? 39.397 14.901 -10.697 1.00 40.84 86 ASP A N 1
ATOM 687 C CA . ASP A 1 86 ? 40.347 13.812 -10.900 1.00 40.84 86 ASP A CA 1
ATOM 688 C C . ASP A 1 86 ? 40.050 12.494 -10.160 1.00 40.84 86 ASP A C 1
ATOM 690 O O . ASP A 1 86 ? 39.671 12.484 -8.993 1.00 40.84 86 ASP A O 1
ATOM 694 N N . SER A 1 87 ? 40.376 11.391 -10.847 1.00 45.00 87 SER A N 1
ATOM 695 C CA . SER A 1 87 ? 40.666 10.052 -10.311 1.00 45.00 87 SER A CA 1
ATOM 696 C C . SER A 1 87 ? 39.563 9.326 -9.530 1.00 45.00 87 SER A C 1
ATOM 698 O O . SER A 1 87 ? 39.474 9.413 -8.310 1.00 45.00 87 SER A O 1
ATOM 700 N N . ILE A 1 88 ? 38.807 8.492 -10.252 1.00 37.34 88 ILE A N 1
ATOM 701 C CA . ILE A 1 88 ? 38.690 7.020 -10.114 1.00 37.34 88 ILE A CA 1
ATOM 702 C C . ILE A 1 88 ? 37.444 6.619 -10.923 1.00 37.34 88 ILE A C 1
ATOM 704 O O . ILE A 1 88 ? 36.305 6.794 -10.487 1.00 37.34 88 ILE A O 1
ATOM 708 N N . GLU A 1 89 ? 37.659 6.105 -12.136 1.00 33.88 89 GLU A N 1
ATOM 709 C CA . GLU A 1 89 ? 36.595 5.518 -12.953 1.00 33.88 89 GLU A CA 1
ATOM 710 C C . GLU A 1 89 ? 36.154 4.198 -12.315 1.00 33.88 89 GLU A C 1
ATOM 712 O O . GLU A 1 89 ? 36.854 3.190 -12.355 1.00 33.88 89 GLU A O 1
ATOM 717 N N . SER A 1 90 ? 34.978 4.210 -11.694 1.00 38.16 90 SER A N 1
ATOM 718 C CA . SER A 1 90 ? 34.235 2.990 -11.394 1.00 38.16 90 SER A CA 1
ATOM 719 C C . SER A 1 90 ? 33.073 2.906 -12.377 1.00 38.16 90 SER A C 1
ATOM 721 O O . SER A 1 90 ? 32.019 3.512 -12.193 1.00 38.16 90 SER A O 1
ATOM 723 N N . GLU A 1 91 ? 33.296 2.179 -13.470 1.00 35.97 91 GLU A N 1
ATOM 724 C CA . GLU A 1 91 ? 32.284 1.910 -14.483 1.00 35.97 91 GLU A CA 1
ATOM 725 C C . GLU A 1 91 ? 31.317 0.841 -13.953 1.00 35.97 91 GLU A C 1
ATOM 727 O O . GLU A 1 91 ? 31.613 -0.352 -13.925 1.00 35.97 91 GLU A O 1
ATOM 732 N N . LYS A 1 92 ? 30.140 1.265 -13.485 1.00 43.81 92 LYS A N 1
ATOM 733 C CA . LYS A 1 92 ? 28.994 0.363 -13.332 1.00 43.81 92 LYS A CA 1
ATOM 734 C C . LYS A 1 92 ? 28.144 0.494 -14.585 1.00 43.81 92 LYS A C 1
ATOM 736 O O . LYS A 1 92 ? 27.304 1.387 -14.678 1.00 43.81 92 LYS A O 1
ATOM 741 N N . VAL A 1 93 ? 28.388 -0.391 -15.549 1.00 39.97 93 VAL A N 1
ATOM 742 C CA . VAL A 1 93 ? 27.521 -0.574 -16.716 1.00 39.97 93 VAL A CA 1
ATOM 743 C C . VAL A 1 93 ? 26.205 -1.183 -16.225 1.00 39.97 93 VAL A C 1
ATOM 745 O O . VAL A 1 93 ? 26.055 -2.398 -16.129 1.00 39.97 93 VAL A O 1
ATOM 748 N N . TYR A 1 94 ? 25.254 -0.336 -15.840 1.00 45.25 94 TYR A N 1
ATOM 749 C CA . TYR A 1 94 ? 23.873 -0.766 -15.652 1.00 45.25 94 TYR A CA 1
ATOM 750 C C . TYR A 1 94 ? 23.243 -0.919 -17.037 1.00 45.25 94 TYR A C 1
ATOM 752 O O . TYR A 1 94 ? 23.354 -0.013 -17.862 1.00 45.25 94 TYR A O 1
ATOM 760 N N . GLN A 1 95 ? 22.613 -2.067 -17.307 1.00 40.84 95 GLN A N 1
ATOM 761 C CA . GLN A 1 95 ? 21.891 -2.282 -18.559 1.00 40.84 95 GLN A CA 1
ATOM 762 C C . GLN A 1 95 ? 20.884 -1.153 -18.800 1.00 40.84 95 GLN A C 1
ATOM 764 O O . GLN A 1 95 ? 20.088 -0.812 -17.918 1.00 40.84 95 GLN A O 1
ATOM 769 N N . ASP A 1 96 ? 20.921 -0.615 -20.016 1.00 35.66 96 ASP A N 1
ATOM 770 C CA . ASP A 1 96 ? 19.975 0.363 -20.536 1.00 35.66 96 ASP A CA 1
ATOM 771 C C . ASP A 1 96 ? 18.538 -0.151 -20.305 1.00 35.66 96 ASP A C 1
ATOM 773 O O . ASP A 1 96 ? 18.143 -1.196 -20.823 1.00 35.66 96 ASP A O 1
ATOM 777 N N . GLY A 1 97 ? 17.784 0.528 -19.433 1.00 46.53 97 GLY A N 1
ATOM 778 C CA . GLY A 1 97 ? 16.402 0.172 -19.084 1.00 46.53 97 GLY A CA 1
ATOM 779 C C . GLY A 1 97 ? 16.169 -0.470 -17.709 1.00 46.53 97 GLY A C 1
ATOM 780 O O . GLY A 1 97 ? 15.009 -0.614 -17.315 1.00 46.53 97 GLY A O 1
ATOM 781 N N . SER A 1 98 ? 17.208 -0.795 -16.931 1.00 40.06 98 SER A N 1
ATOM 782 C CA . SER A 1 98 ? 17.038 -1.292 -15.555 1.00 40.06 98 SER A CA 1
ATOM 783 C C . SER A 1 98 ? 16.673 -0.153 -14.596 1.00 40.06 98 SER A C 1
ATOM 785 O O . SER A 1 98 ? 17.521 0.379 -13.879 1.00 40.06 98 SER A O 1
ATOM 787 N N . LYS A 1 99 ? 15.394 0.236 -14.551 1.00 50.41 99 LYS A N 1
ATOM 788 C CA . LYS A 1 99 ? 14.884 1.053 -13.442 1.00 50.41 99 LYS A CA 1
ATOM 789 C C . LYS A 1 99 ? 14.958 0.213 -12.175 1.00 50.41 99 LYS A C 1
ATOM 791 O O . LYS A 1 99 ? 14.428 -0.893 -12.151 1.00 50.41 99 LYS A O 1
ATOM 796 N N . SER A 1 100 ? 15.597 0.734 -11.131 1.00 54.38 100 SER A N 1
ATOM 797 C CA . SER A 1 100 ? 15.534 0.145 -9.796 1.00 54.38 100 SER A CA 1
ATOM 798 C C . SER A 1 100 ? 14.066 0.065 -9.378 1.00 54.38 100 SER A C 1
ATOM 800 O O . SER A 1 100 ? 13.465 1.080 -9.019 1.00 54.38 100 SER A O 1
ATOM 802 N N . ILE A 1 101 ? 13.465 -1.118 -9.489 1.00 57.03 101 ILE A N 1
ATOM 803 C CA . ILE A 1 101 ? 12.138 -1.368 -8.936 1.00 57.03 101 ILE A CA 1
ATOM 804 C C . ILE A 1 101 ? 12.284 -1.217 -7.424 1.00 57.03 101 ILE A C 1
ATOM 806 O O . ILE A 1 101 ? 13.160 -1.827 -6.810 1.00 57.03 101 ILE A O 1
ATOM 810 N N . ASN A 1 102 ? 11.473 -0.346 -6.829 1.00 74.12 102 ASN A N 1
ATOM 811 C CA . ASN A 1 102 ? 11.473 -0.164 -5.387 1.00 74.12 102 ASN A CA 1
ATOM 812 C C . ASN A 1 102 ? 11.022 -1.476 -4.724 1.00 74.12 102 ASN A C 1
ATOM 814 O O . ASN A 1 102 ? 10.015 -2.044 -5.142 1.00 74.12 102 ASN A O 1
ATOM 818 N N . ALA A 1 103 ? 11.724 -1.940 -3.686 1.00 82.00 103 ALA A N 1
ATOM 819 C CA . ALA A 1 103 ? 11.353 -3.150 -2.946 1.00 82.00 103 ALA A CA 1
ATOM 820 C C . ALA A 1 103 ? 9.892 -3.112 -2.457 1.00 82.00 103 ALA A C 1
ATOM 822 O O . ALA A 1 103 ? 9.206 -4.130 -2.488 1.00 82.00 103 ALA A O 1
ATOM 823 N N . VAL A 1 104 ? 9.393 -1.924 -2.090 1.00 85.12 104 VAL A N 1
ATOM 824 C CA . VAL A 1 104 ? 7.984 -1.728 -1.706 1.00 85.12 104 VAL A CA 1
ATOM 825 C C . VAL A 1 104 ? 7.051 -1.988 -2.888 1.00 85.12 104 VAL A C 1
ATOM 827 O O . VAL A 1 104 ? 6.059 -2.693 -2.755 1.00 85.12 104 VAL A O 1
ATOM 830 N N . GLU A 1 105 ? 7.385 -1.467 -4.070 1.00 84.56 105 GLU A N 1
ATOM 831 C CA . GLU A 1 105 ? 6.585 -1.696 -5.273 1.00 84.56 105 GLU A CA 1
ATOM 832 C C . GLU A 1 105 ? 6.597 -3.173 -5.681 1.00 84.56 105 GLU A C 1
ATOM 834 O O . GLU A 1 105 ? 5.547 -3.700 -6.036 1.00 84.56 105 GLU A O 1
ATOM 839 N N . GLN A 1 106 ? 7.735 -3.862 -5.578 1.00 86.25 106 GLN A N 1
ATOM 840 C CA . GLN A 1 106 ? 7.806 -5.299 -5.847 1.00 86.25 106 GLN A CA 1
ATOM 841 C C . GLN A 1 106 ? 6.909 -6.104 -4.897 1.00 86.25 106 GLN A C 1
ATOM 843 O O . GLN A 1 106 ? 6.146 -6.950 -5.358 1.00 86.25 106 GLN A O 1
ATOM 848 N N . PHE A 1 107 ? 6.951 -5.803 -3.598 1.00 87.50 107 PHE A N 1
ATOM 849 C CA . PHE A 1 107 ? 6.108 -6.474 -2.612 1.00 87.50 107 PHE A CA 1
ATOM 850 C C . PHE A 1 107 ? 4.615 -6.250 -2.885 1.00 87.50 107 PHE A C 1
ATOM 852 O O . PHE A 1 107 ? 3.841 -7.206 -2.925 1.00 87.50 107 PHE A O 1
ATOM 859 N N . ILE A 1 108 ? 4.216 -5.007 -3.179 1.00 90.56 108 ILE A N 1
ATOM 860 C CA . ILE A 1 108 ? 2.835 -4.694 -3.569 1.00 90.56 108 ILE A CA 1
ATOM 861 C C . ILE A 1 108 ? 2.441 -5.479 -4.825 1.00 90.56 108 ILE A C 1
ATOM 863 O O . ILE A 1 108 ? 1.335 -6.012 -4.897 1.00 90.56 108 ILE A O 1
ATOM 867 N N . TRP A 1 109 ? 3.331 -5.575 -5.816 1.00 89.25 109 TRP A N 1
ATOM 868 C CA . TRP A 1 109 ? 3.083 -6.356 -7.026 1.00 89.25 109 TRP A CA 1
ATOM 869 C C . TRP A 1 109 ? 2.830 -7.832 -6.731 1.00 89.25 109 TRP A C 1
ATOM 871 O O . TRP A 1 109 ? 1.906 -8.398 -7.314 1.00 89.25 109 TRP A O 1
ATOM 881 N N . ASP A 1 110 ? 3.601 -8.445 -5.835 1.00 90.69 110 ASP A N 1
ATOM 882 C CA . ASP A 1 110 ? 3.411 -9.847 -5.461 1.00 90.69 110 ASP A CA 1
ATOM 883 C C . ASP A 1 110 ? 2.057 -10.081 -4.771 1.00 90.69 110 ASP A C 1
ATOM 885 O O . ASP A 1 110 ? 1.384 -11.064 -5.089 1.00 90.69 110 ASP A O 1
ATOM 889 N N . LEU A 1 111 ? 1.600 -9.140 -3.936 1.00 91.38 111 LEU A N 1
ATOM 890 C CA . LEU A 1 111 ? 0.286 -9.199 -3.282 1.00 91.38 111 LEU A CA 1
ATOM 891 C C . LEU A 1 111 ? -0.881 -9.073 -4.273 1.00 91.38 111 LEU A C 1
ATOM 893 O O . LEU A 1 111 ? -1.859 -9.814 -4.203 1.00 91.38 111 LEU A O 1
ATOM 897 N N . ILE A 1 112 ? -0.798 -8.141 -5.226 1.00 92.19 112 ILE A N 1
ATOM 898 C CA . ILE A 1 112 ? -1.922 -7.851 -6.133 1.00 92.19 112 ILE A CA 1
ATOM 899 C C . ILE A 1 112 ? -1.990 -8.797 -7.332 1.00 92.19 112 ILE A C 1
ATOM 901 O O . ILE A 1 112 ? -3.060 -8.955 -7.921 1.00 92.19 112 ILE A O 1
ATOM 905 N N . LYS A 1 113 ? -0.862 -9.402 -7.733 1.00 89.62 113 LYS A N 1
ATOM 906 C CA . LYS A 1 113 ? -0.732 -10.244 -8.933 1.00 89.62 113 LYS A CA 1
ATOM 907 C C . LYS A 1 113 ? -1.870 -11.260 -9.107 1.00 89.62 113 LYS A C 1
ATOM 909 O O . LYS A 1 113 ? -2.430 -11.282 -10.208 1.00 89.62 113 LYS A O 1
ATOM 914 N N . PRO A 1 114 ? -2.269 -12.055 -8.092 1.00 88.50 114 PRO A N 1
ATOM 915 C CA . PRO A 1 114 ? -3.377 -13.007 -8.234 1.00 88.50 114 PRO A CA 1
ATOM 916 C C . PRO A 1 114 ? -4.745 -12.356 -8.501 1.00 88.50 114 PRO A C 1
ATOM 918 O O . PRO A 1 114 ? -5.631 -13.011 -9.050 1.00 88.50 114 PRO A O 1
AT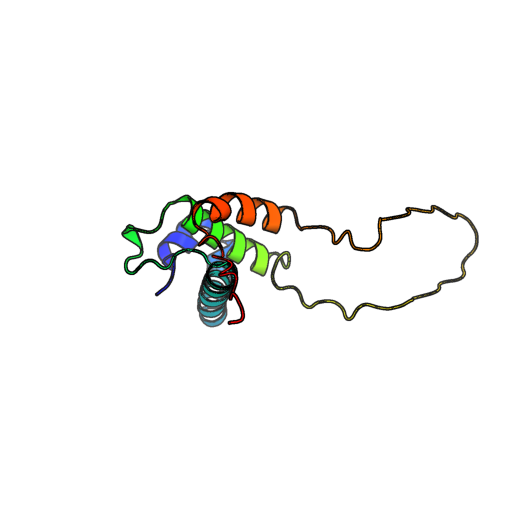OM 921 N N . TYR A 1 115 ? -4.913 -11.071 -8.187 1.00 89.00 115 TYR A N 1
ATOM 922 C CA . TYR A 1 115 ? -6.176 -10.333 -8.303 1.00 89.00 115 TYR A CA 1
ATOM 923 C C . TYR A 1 115 ? -6.240 -9.399 -9.520 1.00 89.00 115 TYR A C 1
ATOM 925 O O . TYR A 1 115 ? -7.240 -8.702 -9.717 1.00 89.00 115 TYR A O 1
ATOM 933 N N . THR A 1 116 ? -5.196 -9.371 -10.353 1.00 87.19 116 THR A N 1
ATOM 934 C CA . THR A 1 116 ? -5.177 -8.569 -11.584 1.00 87.19 116 THR A CA 1
ATOM 935 C C . THR A 1 116 ? -5.939 -9.262 -12.716 1.00 87.19 116 THR A C 1
ATOM 937 O O . THR A 1 116 ? -5.745 -10.447 -13.006 1.00 87.19 116 THR A O 1
ATOM 940 N N . LYS A 1 117 ? -6.828 -8.529 -13.397 1.00 78.88 117 LYS A N 1
ATOM 941 C CA . LYS A 1 117 ? -7.531 -9.033 -14.584 1.00 78.88 117 LYS A CA 1
ATOM 942 C C . LYS A 1 117 ? -6.496 -9.299 -15.682 1.00 78.88 117 LYS A C 1
ATOM 944 O O . LYS A 1 117 ? -5.788 -8.389 -16.111 1.00 78.88 117 LYS A O 1
ATOM 949 N N . LYS A 1 118 ? -6.422 -10.542 -16.175 1.00 68.94 118 LYS A N 1
ATOM 950 C CA . LYS A 1 118 ? -5.571 -10.879 -17.327 1.00 68.94 118 LYS A CA 1
ATOM 951 C C . LYS A 1 118 ? -5.999 -10.034 -18.527 1.00 68.94 118 LYS A C 1
ATOM 953 O O . LYS A 1 118 ? -7.160 -10.093 -18.934 1.00 68.94 118 LYS A O 1
ATOM 958 N N . SER A 1 119 ? -5.062 -9.283 -19.106 1.00 59.81 119 SER A N 1
ATOM 959 C CA . SER A 1 119 ? -5.297 -8.579 -20.367 1.00 59.81 119 SER A CA 1
ATOM 960 C C . SER A 1 119 ? -5.619 -9.613 -21.449 1.00 59.81 119 SER A C 1
ATOM 962 O O . SER A 1 119 ? -4.763 -10.406 -21.844 1.00 59.81 119 SER A O 1
ATOM 964 N N . ARG A 1 120 ? -6.882 -9.666 -21.886 1.00 57.69 120 ARG A N 1
ATOM 965 C CA . ARG A 1 120 ? -7.292 -10.504 -23.015 1.00 57.69 120 ARG A CA 1
ATOM 966 C C . ARG A 1 120 ? -6.894 -9.778 -24.292 1.00 57.69 120 ARG A C 1
ATOM 968 O O . ARG A 1 120 ? -7.635 -8.928 -24.773 1.00 57.69 120 ARG A O 1
ATOM 975 N N . VAL A 1 121 ? -5.724 -10.108 -24.836 1.00 61.00 121 VAL A N 1
ATOM 976 C CA . VAL A 1 121 ? -5.335 -9.663 -26.179 1.00 61.00 121 VAL A CA 1
ATOM 977 C C . VAL A 1 121 ? -6.285 -10.330 -27.176 1.00 61.00 121 VAL A C 1
ATOM 979 O O . VAL A 1 121 ? -6.167 -11.521 -27.454 1.00 61.00 121 VAL A O 1
ATOM 982 N N . GLN A 1 122 ? -7.269 -9.585 -27.681 1.00 61.88 122 GLN A N 1
ATOM 983 C CA . GLN A 1 122 ? -8.106 -10.044 -28.787 1.00 61.88 122 GLN A CA 1
ATOM 984 C C . GLN A 1 122 ? -7.357 -9.786 -30.094 1.00 61.88 122 GLN A C 1
ATOM 986 O O . GLN A 1 122 ? -7.171 -8.644 -30.506 1.00 61.88 122 GLN A O 1
ATOM 991 N N . MET A 1 123 ? -6.907 -10.858 -30.744 1.00 65.38 123 MET A N 1
ATOM 992 C CA . MET A 1 123 ? -6.334 -10.772 -32.083 1.00 65.38 123 MET A CA 1
ATOM 993 C C . MET A 1 123 ? -7.469 -10.440 -33.062 1.00 65.38 123 MET A C 1
ATOM 995 O O . MET A 1 123 ? -8.310 -11.288 -33.359 1.00 65.38 123 MET A O 1
ATOM 999 N N . VAL A 1 124 ? -7.536 -9.192 -33.527 1.00 70.94 124 VAL A N 1
ATOM 1000 C CA . VAL A 1 124 ? -8.525 -8.782 -34.531 1.00 70.94 124 VAL A CA 1
ATOM 1001 C C . VAL A 1 124 ? -8.045 -9.294 -35.886 1.00 70.94 124 VAL A C 1
ATOM 1003 O O . VAL A 1 124 ? -7.107 -8.754 -36.473 1.00 70.94 124 VAL A O 1
ATOM 1006 N N . ARG A 1 125 ? -8.647 -10.383 -36.372 1.00 63.81 125 ARG A N 1
ATOM 1007 C CA . ARG A 1 125 ? -8.376 -10.901 -37.716 1.00 63.81 125 ARG A CA 1
ATOM 1008 C C . ARG A 1 125 ? -9.006 -9.933 -38.721 1.00 63.81 125 ARG A C 1
ATOM 1010 O O . ARG A 1 125 ? -10.225 -9.792 -38.738 1.00 63.81 125 ARG A O 1
ATOM 1017 N N . LYS A 1 126 ? -8.187 -9.237 -39.517 1.00 65.81 126 LYS A N 1
ATOM 1018 C CA . LYS A 1 126 ? -8.677 -8.478 -40.679 1.00 65.81 126 LYS A CA 1
ATOM 1019 C C . LYS A 1 126 ? -9.297 -9.469 -41.673 1.00 65.81 126 LYS A C 1
ATOM 1021 O O . LYS A 1 126 ? -8.628 -10.441 -42.030 1.00 65.81 126 LYS A O 1
ATOM 1026 N N . LEU A 1 127 ? -10.562 -9.239 -42.029 1.00 61.19 127 LEU A N 1
ATOM 1027 C CA . LEU A 1 127 ? -11.259 -9.872 -43.154 1.00 61.19 127 LEU A CA 1
ATOM 1028 C C . LEU A 1 127 ? -10.937 -9.118 -44.445 1.00 61.19 127 LEU A C 1
ATOM 1030 O O . LEU A 1 127 ? -10.790 -7.876 -44.358 1.00 61.19 127 LEU A O 1
#

Foldseek 3Di:
DFLDDLVLLCVVQPPLQVVDDPVVNVVLRVQLRVVLVVQQFDDDPDNVPRDPLSSVLSNLSSVCVSVCNPPHDPPPPPVDDDDDDDDDDDDDPDPDPPDPDRPSNVSSCVSRVVRHDPPDPDDDDDD

Secondary structure (DSSP, 8-state):
--SS-HHHHHHHHTHHHHTS-HHHHHHHHHHHHHHHHHTTBPP-SSSTTS-HHHHHHHHHHHHHHHTTSSS--------------SS--------TT-----HHHHHHHHHHGGGBPP---------

pLDDT: mean 75.35, std 20.01, range [33.88, 93.75]

Radius of gyration: 19.66 Å; chains: 1; bounding box: 59×30×58 Å

Sequence (127 aa):
MSFVTESEVEQALGDTWTSQSESDKAQLLKKSQTYLIARNVKDYENVDDVPQDLKDASFEIIKGIIDKKLYIDKDQELKSKRVKADSIESEKVYQDGSKSINAVEQFIWDLIKPYTKKSRVQMVRKL